Protein AF-A0A0S7WFP5-F1 (afdb_monomer_lite)

Structure (mmCIF, N/CA/C/O backbone):
data_AF-A0A0S7WFP5-F1
#
_entry.id   AF-A0A0S7WFP5-F1
#
loop_
_atom_site.group_PDB
_atom_site.id
_atom_site.type_symbol
_atom_site.label_atom_id
_atom_site.label_alt_id
_atom_site.label_comp_id
_atom_site.label_asym_id
_atom_site.label_entity_id
_atom_site.label_seq_id
_atom_site.pdbx_PDB_ins_code
_atom_site.Cartn_x
_atom_site.Cartn_y
_atom_site.Cartn_z
_atom_site.occupancy
_atom_site.B_iso_or_equiv
_atom_site.auth_seq_id
_atom_site.auth_comp_id
_atom_site.auth_asym_id
_atom_site.auth_atom_id
_atom_site.pdbx_PDB_model_num
ATOM 1 N N . GLU A 1 1 ? -6.827 9.476 6.558 1.00 91.81 1 GLU A N 1
ATOM 2 C CA . GLU A 1 1 ? -7.231 10.430 7.614 1.00 91.81 1 GLU A CA 1
ATOM 3 C C . GLU A 1 1 ? -8.498 9.880 8.245 1.00 91.81 1 GLU A C 1
ATOM 5 O O . GLU A 1 1 ? -9.303 9.369 7.472 1.00 91.81 1 GLU A O 1
ATOM 10 N N . PRO A 1 2 ? -8.662 9.892 9.578 1.00 95.94 2 PRO A N 1
ATOM 11 C CA . PRO A 1 2 ? -9.794 9.232 10.239 1.00 95.94 2 PRO A CA 1
ATOM 12 C C . PRO A 1 2 ? -11.160 9.651 9.683 1.00 95.94 2 PRO A C 1
ATOM 14 O O . PRO A 1 2 ? -11.930 8.786 9.284 1.00 95.94 2 PRO A O 1
ATOM 17 N N . GLU A 1 3 ? -11.385 10.954 9.505 1.00 98.06 3 GLU A N 1
ATOM 18 C CA . GLU A 1 3 ? -12.638 11.493 8.950 1.00 98.06 3 GLU A CA 1
ATOM 19 C C . GLU A 1 3 ? -12.937 10.970 7.531 1.00 98.06 3 GLU A C 1
ATOM 21 O O . GLU A 1 3 ? -14.074 10.653 7.196 1.00 98.06 3 GLU A O 1
ATOM 26 N N . GLN A 1 4 ? -11.912 10.824 6.684 1.00 98.38 4 GLN A N 1
ATOM 27 C CA . GLN A 1 4 ? -12.069 10.269 5.331 1.00 98.38 4 GLN A CA 1
ATOM 28 C C . GLN A 1 4 ? -12.396 8.769 5.364 1.00 98.38 4 GLN A C 1
ATOM 30 O O . GLN A 1 4 ? -13.158 8.277 4.536 1.00 98.38 4 GLN A O 1
ATOM 35 N N . ILE A 1 5 ? -11.824 8.040 6.327 1.00 98.56 5 ILE A N 1
ATOM 36 C CA . ILE A 1 5 ? -12.072 6.605 6.518 1.00 98.56 5 ILE A CA 1
ATOM 37 C C . ILE A 1 5 ? -13.509 6.379 7.011 1.00 98.56 5 ILE A C 1
ATOM 39 O O . ILE A 1 5 ? -14.195 5.489 6.515 1.00 98.56 5 ILE A O 1
ATOM 43 N N . GLU A 1 6 ? -13.982 7.206 7.942 1.00 98.44 6 GLU A N 1
ATOM 44 C CA . GLU A 1 6 ? -15.367 7.184 8.425 1.00 98.44 6 GLU A CA 1
ATOM 45 C C . GLU A 1 6 ? -16.350 7.450 7.291 1.00 98.44 6 GLU A C 1
ATOM 47 O O . GLU A 1 6 ? -17.262 6.654 7.076 1.00 98.44 6 GLU A O 1
ATOM 52 N N . LYS A 1 7 ? -16.108 8.487 6.482 1.00 98.56 7 LYS A N 1
ATOM 53 C CA . LYS A 1 7 ? -16.955 8.764 5.318 1.00 98.56 7 LYS A CA 1
ATOM 54 C C . LYS A 1 7 ? -16.975 7.623 4.311 1.00 98.56 7 LYS A C 1
ATOM 56 O O . LYS A 1 7 ? -18.037 7.321 3.776 1.00 98.56 7 LYS A O 1
ATOM 61 N N . ALA A 1 8 ? -15.843 6.958 4.070 1.00 98.44 8 ALA A N 1
ATOM 62 C CA . ALA A 1 8 ? -15.813 5.775 3.211 1.00 98.44 8 ALA A CA 1
ATOM 63 C C . ALA A 1 8 ? -16.731 4.661 3.746 1.00 98.44 8 ALA A C 1
ATOM 65 O O . ALA A 1 8 ? -17.440 4.014 2.975 1.00 98.44 8 ALA A O 1
ATOM 66 N N . LYS A 1 9 ? -16.779 4.476 5.072 1.00 98.06 9 LYS A N 1
ATOM 67 C CA . LYS A 1 9 ? -17.716 3.543 5.701 1.00 98.06 9 LYS A CA 1
ATOM 68 C C . LYS A 1 9 ? -19.171 3.995 5.562 1.00 98.06 9 LYS A C 1
ATOM 70 O O . LYS A 1 9 ? -20.023 3.167 5.251 1.00 98.06 9 LYS A O 1
ATOM 75 N N . GLU A 1 10 ? -19.455 5.276 5.780 1.00 98.38 10 GLU A N 1
ATOM 76 C CA . GLU A 1 10 ? -20.807 5.848 5.685 1.00 98.38 10 GLU A CA 1
ATOM 77 C C . GLU A 1 10 ? -21.416 5.692 4.290 1.00 98.38 10 GLU A C 1
ATOM 79 O O . GLU A 1 10 ? -22.597 5.371 4.168 1.00 98.38 10 GLU A O 1
ATOM 84 N N . VAL A 1 11 ? -20.614 5.865 3.234 1.00 98.31 11 VAL A N 1
ATOM 85 C CA . VAL A 1 11 ? -21.072 5.667 1.847 1.00 98.31 11 VAL A CA 1
ATOM 86 C C . VAL A 1 11 ? -21.188 4.191 1.450 1.00 98.31 11 VAL A C 1
ATOM 88 O O . VAL A 1 11 ? -21.551 3.895 0.314 1.00 98.31 11 VAL A O 1
ATOM 91 N N . GLY A 1 12 ? -20.898 3.264 2.368 1.00 98.19 12 GLY A N 1
ATOM 92 C CA . GLY A 1 12 ? -21.043 1.827 2.152 1.00 98.19 12 GLY A CA 1
ATOM 93 C C . GLY A 1 12 ? -19.921 1.193 1.331 1.00 98.19 12 GLY A C 1
ATOM 94 O O . GLY A 1 12 ? -20.162 0.178 0.687 1.00 98.19 12 GLY A O 1
ATOM 95 N N . ALA A 1 13 ? -18.713 1.769 1.324 1.00 98.44 13 ALA A N 1
ATOM 96 C CA . ALA A 1 13 ? -17.581 1.149 0.642 1.00 98.44 13 ALA A CA 1
ATOM 97 C C . ALA A 1 13 ? -17.162 -0.163 1.330 1.00 98.44 13 ALA A C 1
ATOM 99 O O . ALA A 1 13 ? -17.136 -0.251 2.559 1.00 98.44 13 ALA A O 1
ATOM 100 N N . ASP A 1 14 ? -16.764 -1.156 0.535 1.00 98.25 14 ASP A N 1
ATOM 101 C CA . ASP A 1 14 ? -16.189 -2.409 1.041 1.00 98.25 14 ASP A CA 1
ATOM 102 C C . ASP A 1 14 ? -14.678 -2.294 1.290 1.00 98.25 14 ASP A C 1
ATOM 104 O O . ASP A 1 14 ? -14.130 -2.920 2.201 1.00 98.25 14 ASP A O 1
ATOM 108 N N . ILE A 1 15 ? -14.000 -1.500 0.456 1.00 98.50 15 ILE A N 1
ATOM 109 C CA . ILE A 1 15 ? -12.543 -1.354 0.403 1.00 98.50 15 ILE A CA 1
ATOM 110 C C . ILE A 1 15 ? -12.185 0.134 0.395 1.00 98.50 15 ILE A C 1
ATOM 112 O O . ILE A 1 15 ? -12.854 0.940 -0.253 1.00 98.50 15 ILE A O 1
ATOM 116 N N . ILE A 1 16 ? -11.084 0.484 1.060 1.00 98.56 16 ILE A N 1
ATOM 117 C CA . ILE A 1 16 ? -10.371 1.746 0.833 1.00 98.56 16 ILE A CA 1
ATOM 118 C C 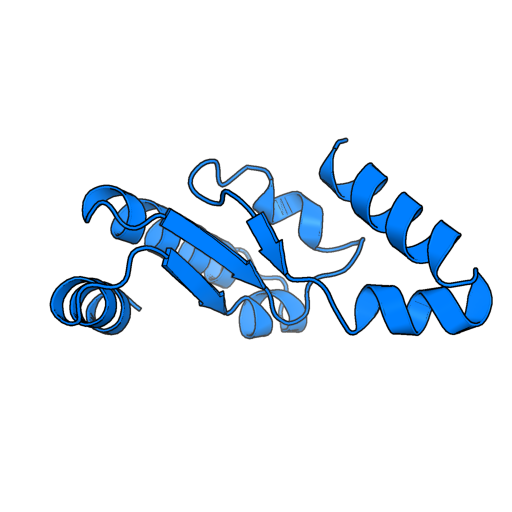. ILE A 1 16 ? -8.943 1.474 0.367 1.00 98.56 16 ILE A C 1
ATOM 120 O O . ILE A 1 16 ? -8.341 0.485 0.779 1.00 98.56 16 ILE A O 1
ATOM 124 N N . GLU A 1 17 ? -8.369 2.387 -0.415 1.00 98.50 17 GLU A N 1
ATOM 125 C CA . GLU A 1 17 ? -6.937 2.388 -0.724 1.00 98.50 17 GLU A CA 1
ATOM 126 C C . GLU A 1 17 ? -6.250 3.561 -0.012 1.00 98.50 17 GLU A C 1
ATOM 128 O O . GLU A 1 17 ? -6.574 4.731 -0.234 1.00 98.50 17 GLU A O 1
ATOM 133 N N . ILE A 1 18 ? -5.304 3.265 0.880 1.00 98.44 18 ILE A N 1
ATOM 134 C CA . ILE A 1 18 ? -4.528 4.291 1.577 1.00 98.44 18 ILE A CA 1
ATOM 135 C C . ILE A 1 18 ? -3.473 4.853 0.625 1.00 98.44 18 ILE A C 1
ATOM 137 O O . ILE A 1 18 ? -2.595 4.134 0.155 1.00 98.44 18 ILE A O 1
ATOM 141 N N . ASN A 1 19 ? -3.511 6.169 0.413 1.00 98.19 19 ASN A N 1
ATOM 142 C CA . ASN A 1 19 ? -2.491 6.873 -0.357 1.00 98.19 19 ASN A CA 1
ATOM 143 C C . ASN A 1 19 ? -1.140 6.887 0.388 1.00 98.19 19 ASN A C 1
ATOM 145 O O . ASN A 1 19 ? -1.004 7.493 1.466 1.00 98.19 19 ASN A O 1
ATOM 149 N N . THR A 1 20 ? -0.138 6.255 -0.226 1.00 97.94 20 THR A N 1
ATOM 150 C CA . THR A 1 20 ? 1.238 6.149 0.270 1.00 97.94 20 THR A CA 1
ATOM 151 C C . THR A 1 20 ? 2.185 7.186 -0.332 1.00 97.94 20 THR A C 1
ATOM 153 O O . THR A 1 20 ? 3.364 7.151 -0.019 1.00 97.94 20 THR A O 1
ATOM 156 N N . GLY A 1 21 ? 1.713 8.155 -1.122 1.00 97.25 21 GLY A N 1
ATOM 157 C CA . GLY A 1 21 ? 2.565 9.120 -1.833 1.00 97.25 21 GLY A CA 1
ATOM 158 C C . GLY A 1 21 ? 3.531 9.876 -0.931 1.00 97.25 21 GLY A C 1
ATOM 159 O O . GLY A 1 21 ? 4.737 9.846 -1.148 1.00 97.25 21 GLY A O 1
ATOM 160 N N . LYS A 1 22 ? 3.018 10.457 0.160 1.00 96.75 22 LYS A N 1
ATOM 161 C CA . LYS A 1 22 ? 3.852 11.153 1.158 1.00 96.75 22 LYS A CA 1
ATOM 162 C C . LYS A 1 22 ? 4.906 10.236 1.785 1.00 96.75 22 LYS A C 1
ATOM 164 O O . LYS A 1 22 ? 6.021 10.669 2.060 1.00 96.75 22 LYS A O 1
ATOM 169 N N . TYR A 1 23 ? 4.555 8.969 2.005 1.00 97.12 23 TYR A N 1
ATOM 170 C CA . TYR A 1 23 ? 5.503 7.964 2.471 1.00 97.12 23 TYR A CA 1
ATOM 171 C C . TYR A 1 23 ? 6.546 7.654 1.391 1.00 97.12 23 TYR A C 1
ATOM 173 O O . TYR A 1 23 ? 7.731 7.631 1.686 1.00 97.12 23 TYR A O 1
ATOM 181 N N . SER A 1 24 ? 6.139 7.480 0.138 1.00 96.44 24 SER A N 1
ATOM 182 C CA . SER A 1 24 ? 7.046 7.159 -0.960 1.00 96.44 24 SER A CA 1
ATOM 183 C C . SER A 1 24 ? 8.013 8.290 -1.315 1.00 96.44 24 SER A C 1
ATOM 185 O O . SER A 1 24 ? 9.127 8.003 -1.739 1.00 96.44 24 SER A O 1
ATOM 187 N N . GLU A 1 25 ? 7.613 9.549 -1.125 1.00 93.94 25 GLU A N 1
ATOM 188 C CA . GLU A 1 25 ? 8.455 10.727 -1.367 1.00 93.94 25 GLU A CA 1
ATOM 189 C C . GLU A 1 25 ? 9.438 10.999 -0.222 1.00 93.94 25 GLU A C 1
ATOM 191 O O . GLU A 1 25 ? 10.606 11.292 -0.468 1.00 93.94 25 GLU A O 1
ATOM 196 N N . ALA A 1 26 ? 8.976 10.921 1.031 1.00 90.12 26 ALA A N 1
ATOM 197 C CA . ALA A 1 26 ? 9.772 11.327 2.191 1.00 90.12 26 ALA A CA 1
ATOM 198 C C . ALA A 1 26 ? 10.414 10.152 2.950 1.00 90.12 26 ALA A C 1
ATOM 200 O O . ALA A 1 26 ? 11.371 10.355 3.692 1.00 90.12 26 ALA A O 1
ATOM 201 N N . ASN A 1 27 ? 9.864 8.944 2.805 1.00 81.00 27 ASN A N 1
ATOM 202 C CA . ASN A 1 27 ? 10.252 7.703 3.481 1.00 81.00 27 ASN A CA 1
ATOM 203 C C . ASN A 1 27 ? 10.506 7.863 4.992 1.00 81.00 27 ASN A C 1
ATOM 205 O O . ASN A 1 27 ? 11.521 7.421 5.525 1.00 81.00 27 ASN A O 1
ATOM 209 N N . THR A 1 28 ? 9.588 8.543 5.687 1.00 91.06 28 THR A N 1
ATOM 210 C CA . THR A 1 28 ? 9.718 8.822 7.126 1.00 91.06 28 THR A CA 1
ATOM 211 C C . THR A 1 28 ? 8.901 7.856 7.977 1.00 91.06 28 THR A C 1
ATOM 213 O O . THR A 1 28 ? 7.790 7.465 7.608 1.00 91.06 28 THR A O 1
ATOM 216 N N . GLU A 1 29 ? 9.396 7.560 9.184 1.00 93.50 29 GLU A N 1
ATOM 217 C CA . GLU A 1 29 ? 8.662 6.784 10.195 1.00 93.50 29 GLU A CA 1
ATOM 218 C C . GLU A 1 29 ? 7.305 7.411 10.539 1.00 93.50 29 GLU A C 1
ATOM 220 O O . GLU A 1 29 ? 6.335 6.704 10.797 1.00 93.50 29 GLU A O 1
ATOM 225 N N . LYS A 1 30 ? 7.208 8.746 10.486 1.00 96.31 30 LYS A N 1
ATOM 226 C CA . LYS A 1 30 ? 5.959 9.481 10.711 1.00 96.31 30 LYS A CA 1
ATOM 227 C C . LYS A 1 30 ? 4.885 9.102 9.691 1.00 96.31 30 LYS A C 1
ATOM 229 O O . LYS A 1 30 ? 3.744 8.837 10.070 1.00 96.31 30 LYS A O 1
ATOM 234 N N . GLU A 1 31 ? 5.229 9.081 8.404 1.00 96.88 31 GLU A N 1
ATOM 235 C CA . GLU A 1 31 ? 4.270 8.726 7.354 1.00 96.88 31 GLU A CA 1
ATOM 236 C C . GLU A 1 31 ? 3.926 7.235 7.381 1.00 96.88 31 GLU A C 1
ATOM 238 O O . GLU A 1 31 ? 2.763 6.875 7.194 1.00 96.88 31 GLU A O 1
ATOM 243 N N . LEU A 1 32 ? 4.890 6.374 7.716 1.00 96.75 32 LEU A N 1
ATOM 244 C CA . LEU A 1 32 ? 4.625 4.954 7.935 1.00 96.75 32 LEU A CA 1
ATOM 245 C C . LEU A 1 32 ? 3.667 4.729 9.118 1.00 96.75 32 LEU A C 1
ATOM 247 O O . LEU A 1 32 ? 2.696 3.981 9.003 1.00 96.75 32 LEU A O 1
ATOM 251 N N . ALA A 1 33 ? 3.873 5.431 10.236 1.00 97.06 33 ALA A N 1
ATOM 252 C CA . ALA A 1 33 ? 2.987 5.377 11.397 1.00 97.06 33 ALA A CA 1
ATOM 253 C C . ALA A 1 33 ? 1.573 5.888 11.070 1.00 97.06 33 ALA A C 1
ATOM 255 O O . ALA A 1 33 ? 0.587 5.324 11.557 1.00 97.06 33 ALA A O 1
ATOM 256 N N . ARG A 1 34 ? 1.452 6.911 10.208 1.00 97.69 34 ARG A N 1
ATOM 257 C CA . ARG A 1 34 ? 0.161 7.396 9.688 1.00 97.69 34 ARG A CA 1
ATOM 258 C C . ARG A 1 34 ? -0.559 6.308 8.892 1.00 97.69 34 ARG A C 1
ATOM 260 O O . ARG A 1 34 ? -1.753 6.108 9.111 1.00 97.69 34 ARG A O 1
ATOM 267 N N . ILE A 1 35 ? 0.145 5.614 7.993 1.00 98.25 35 ILE A N 1
ATOM 268 C CA . ILE A 1 35 ? -0.415 4.507 7.200 1.00 98.25 35 ILE A CA 1
ATOM 269 C C . ILE A 1 35 ? -0.869 3.383 8.132 1.00 98.25 35 ILE A C 1
ATOM 271 O O . ILE A 1 35 ? -2.033 2.993 8.079 1.00 98.25 35 ILE A O 1
ATOM 275 N N . LYS A 1 36 ? 0.000 2.938 9.047 1.00 98.25 36 LYS A N 1
ATOM 276 C CA . LYS A 1 36 ? -0.300 1.873 10.016 1.00 98.25 36 LYS A CA 1
ATOM 277 C C . LYS A 1 36 ? -1.528 2.191 10.869 1.00 98.25 36 LYS A C 1
ATOM 279 O O . LYS A 1 36 ? -2.436 1.374 10.986 1.00 98.25 36 LYS A O 1
ATOM 284 N N . SER A 1 37 ? -1.593 3.403 11.418 1.00 98.19 37 SER A N 1
ATOM 285 C CA . SER A 1 37 ? -2.731 3.843 12.235 1.00 98.19 37 SER A CA 1
ATOM 286 C C . SER A 1 37 ? -4.021 3.934 11.415 1.00 98.19 37 SER A C 1
ATOM 288 O O . SER A 1 37 ? -5.083 3.537 11.890 1.00 98.19 37 SER A O 1
ATOM 290 N N . GLY A 1 38 ? -3.935 4.423 10.173 1.00 98.50 38 GLY A N 1
ATOM 291 C CA . GLY A 1 38 ? -5.071 4.485 9.254 1.00 98.50 38 GLY A CA 1
ATOM 292 C C . GLY A 1 38 ? -5.600 3.103 8.873 1.00 98.50 38 GLY A C 1
ATOM 293 O O . GLY A 1 38 ? -6.808 2.890 8.912 1.00 98.50 38 GLY A O 1
ATOM 294 N N . ALA A 1 39 ? -4.709 2.156 8.573 1.00 98.62 39 ALA A N 1
ATOM 295 C CA . ALA A 1 39 ? -5.069 0.783 8.226 1.00 98.62 39 ALA A CA 1
ATOM 296 C C . ALA A 1 39 ? -5.748 0.066 9.403 1.00 98.62 39 ALA A C 1
ATOM 298 O O . ALA A 1 39 ? -6.832 -0.499 9.246 1.00 98.62 39 ALA A O 1
ATOM 299 N N . ALA A 1 40 ? -5.173 0.184 10.605 1.00 98.50 40 ALA A N 1
ATOM 300 C CA . ALA A 1 40 ? -5.767 -0.340 11.833 1.00 98.50 40 ALA A CA 1
ATOM 301 C C . ALA A 1 40 ? -7.155 0.256 12.109 1.00 98.50 40 ALA A C 1
ATOM 303 O O . ALA A 1 40 ? -8.074 -0.456 12.517 1.00 98.50 40 ALA A O 1
ATOM 304 N N . TYR A 1 41 ? -7.334 1.559 11.877 1.00 98.62 41 TYR A N 1
ATOM 305 C CA . TYR A 1 41 ? -8.626 2.211 12.071 1.00 98.62 41 TYR A CA 1
ATOM 306 C C . TYR A 1 41 ? -9.674 1.746 11.055 1.00 98.62 41 TYR A C 1
ATOM 308 O O . TYR A 1 41 ? -10.774 1.360 11.443 1.00 98.62 41 TYR A O 1
ATOM 316 N N . ALA A 1 42 ? -9.319 1.692 9.771 1.00 98.56 42 ALA A N 1
ATOM 317 C CA . ALA A 1 42 ? -10.210 1.218 8.717 1.00 98.56 42 ALA A CA 1
ATOM 318 C C . ALA A 1 42 ? -10.677 -0.225 8.959 1.00 98.56 42 ALA A C 1
ATOM 320 O O . ALA A 1 42 ? -11.872 -0.514 8.867 1.00 98.56 42 ALA A O 1
ATOM 321 N N . ARG A 1 43 ? -9.766 -1.110 9.389 1.00 98.38 43 ARG A N 1
ATOM 322 C CA . ARG A 1 43 ? -10.121 -2.479 9.782 1.00 98.38 43 ARG A CA 1
ATOM 323 C C . ARG A 1 43 ? -11.113 -2.543 10.931 1.00 98.38 43 ARG A C 1
ATOM 325 O O . ARG A 1 43 ? -12.037 -3.350 10.874 1.00 98.38 43 ARG A O 1
ATOM 332 N N . LYS A 1 44 ? -10.972 -1.688 11.948 1.00 98.19 44 LYS A N 1
ATOM 333 C CA . LYS A 1 44 ? -11.936 -1.617 13.061 1.00 98.19 44 LYS A CA 1
ATOM 334 C C . LYS A 1 44 ? -13.341 -1.227 12.599 1.00 98.19 44 LYS A C 1
ATOM 336 O O . LYS A 1 44 ? -14.309 -1.684 13.196 1.00 98.19 44 LYS A O 1
ATOM 341 N N . LEU A 1 45 ? -13.461 -0.439 11.530 1.00 98.12 45 LEU A N 1
ATOM 342 C CA . LEU A 1 45 ? -14.748 -0.091 10.913 1.00 98.12 45 LEU A CA 1
ATOM 343 C C . LEU A 1 45 ? -15.274 -1.174 9.945 1.00 98.12 45 LEU A C 1
ATOM 345 O O . LEU A 1 45 ? -16.326 -1.008 9.317 1.00 98.12 45 LEU A O 1
ATOM 349 N N . GLY A 1 46 ? -14.561 -2.296 9.819 1.00 98.06 46 GLY A N 1
ATOM 350 C CA . GLY A 1 46 ? -14.914 -3.403 8.934 1.00 98.06 46 GLY A CA 1
ATOM 351 C C . GLY A 1 46 ? -14.649 -3.121 7.455 1.00 98.06 46 GLY A C 1
ATOM 352 O O . GLY A 1 46 ? -15.237 -3.791 6.614 1.00 98.06 46 GLY A O 1
ATOM 353 N N . LEU A 1 47 ? -13.812 -2.132 7.134 1.00 98.62 47 LEU A N 1
ATOM 354 C CA . LEU A 1 47 ? -13.347 -1.890 5.768 1.00 98.62 47 LEU A CA 1
ATOM 355 C C . LEU A 1 47 ? -12.172 -2.815 5.461 1.00 98.62 47 LEU A C 1
ATOM 357 O O . LEU A 1 47 ? -11.298 -3.024 6.305 1.00 98.62 47 LEU A O 1
ATOM 361 N N . ARG A 1 48 ? -12.114 -3.340 4.241 1.00 98.62 48 ARG A N 1
ATOM 362 C CA . ARG A 1 48 ? -10.896 -3.950 3.699 1.00 98.62 48 ARG A CA 1
ATOM 363 C C . ARG A 1 48 ? -9.919 -2.838 3.315 1.00 98.62 48 ARG A C 1
ATOM 365 O O . ARG A 1 48 ? -10.336 -1.746 2.924 1.00 98.62 48 ARG A O 1
ATOM 372 N N . VAL A 1 49 ? -8.622 -3.087 3.467 1.00 98.62 49 VAL A N 1
ATOM 373 C CA . VAL A 1 49 ? -7.600 -2.044 3.304 1.00 98.62 49 VAL A CA 1
ATOM 374 C C . VAL A 1 49 ? -6.632 -2.444 2.211 1.00 98.62 49 VAL A C 1
ATOM 376 O O . VAL A 1 49 ? -5.979 -3.475 2.306 1.00 98.62 49 VAL A O 1
ATOM 379 N N . HIS A 1 50 ? -6.540 -1.614 1.185 1.00 98.50 50 HIS A N 1
ATOM 380 C CA . HIS A 1 50 ? -5.501 -1.656 0.168 1.00 98.50 50 HIS A CA 1
ATOM 381 C C . HIS A 1 50 ? -4.551 -0.468 0.390 1.00 98.50 50 HIS A C 1
ATOM 383 O O . HIS A 1 50 ? -4.859 0.465 1.143 1.00 98.50 50 HIS A O 1
ATOM 389 N N . ALA A 1 51 ? -3.395 -0.466 -0.266 1.00 98.19 51 ALA A N 1
ATOM 390 C CA . ALA A 1 51 ? -2.498 0.687 -0.280 1.00 98.19 51 ALA A CA 1
ATOM 391 C C . ALA A 1 51 ? -1.820 0.859 -1.639 1.00 98.19 51 ALA A C 1
ATOM 393 O O . ALA A 1 51 ? -1.640 -0.093 -2.389 1.00 98.19 51 ALA A O 1
ATOM 394 N N . GLY A 1 52 ? -1.413 2.076 -1.967 1.00 96.94 52 GLY A N 1
ATOM 395 C CA . GLY A 1 52 ? -0.792 2.340 -3.256 1.00 96.94 52 GLY A CA 1
ATOM 396 C C . GLY A 1 52 ? -0.358 3.783 -3.402 1.00 96.94 52 GLY A C 1
ATOM 397 O O . GLY A 1 52 ? -0.538 4.596 -2.494 1.00 96.94 52 GLY A O 1
ATOM 398 N N . HIS A 1 53 ? 0.161 4.099 -4.591 1.00 96.38 53 HIS A N 1
ATOM 399 C CA . HIS A 1 53 ? 0.716 5.400 -4.982 1.00 96.38 53 HIS A CA 1
ATOM 400 C C . HIS A 1 53 ? 2.166 5.638 -4.514 1.00 96.38 53 HIS A C 1
ATOM 402 O O . HIS A 1 53 ? 2.429 5.958 -3.358 1.00 96.38 53 HIS A O 1
ATOM 408 N N . GLY A 1 54 ? 3.115 5.519 -5.454 1.00 96.31 54 GLY A N 1
ATOM 409 C CA . GLY A 1 54 ? 4.547 5.795 -5.239 1.00 96.31 54 GLY A CA 1
ATOM 410 C C . GLY A 1 54 ? 5.392 4.605 -4.755 1.00 96.31 54 GLY A C 1
ATOM 411 O O . GLY A 1 54 ? 6.618 4.715 -4.663 1.00 96.31 54 GLY A O 1
ATOM 412 N N . LEU A 1 55 ? 4.765 3.458 -4.484 1.00 96.81 55 LEU A N 1
ATOM 413 C CA . LEU A 1 55 ? 5.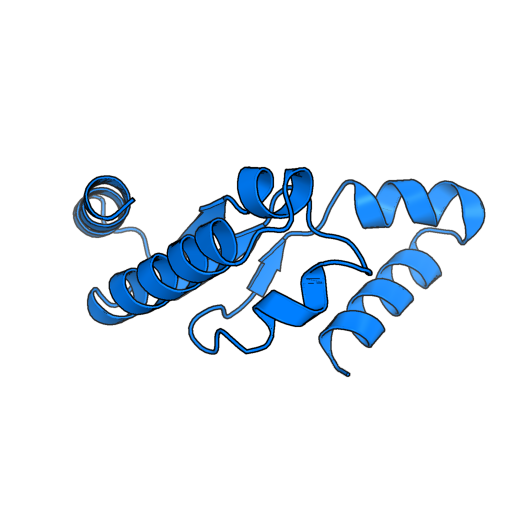458 2.249 -4.033 1.00 96.81 55 LEU A CA 1
ATOM 414 C C . LEU A 1 55 ? 6.424 1.699 -5.095 1.00 96.81 55 LEU A C 1
ATOM 416 O O . LEU A 1 55 ? 6.167 1.765 -6.301 1.00 96.81 55 LEU A O 1
ATOM 420 N N . ASN A 1 56 ? 7.548 1.160 -4.629 1.00 95.44 56 ASN A N 1
ATOM 421 C CA . ASN A 1 56 ? 8.614 0.571 -5.432 1.00 95.44 56 ASN A CA 1
ATOM 422 C C . ASN A 1 56 ? 9.372 -0.510 -4.637 1.00 95.44 56 ASN A C 1
ATOM 424 O O . ASN A 1 56 ? 9.161 -0.673 -3.438 1.00 95.44 56 ASN A O 1
ATOM 428 N N . CYS A 1 57 ? 10.297 -1.217 -5.292 1.00 91.06 57 CYS A N 1
ATOM 429 C CA . CYS A 1 57 ? 11.042 -2.330 -4.690 1.00 91.06 57 CYS A CA 1
ATOM 430 C C . CYS A 1 57 ? 11.880 -1.957 -3.452 1.00 91.06 57 CYS A C 1
ATOM 432 O O . CYS A 1 57 ? 12.333 -2.853 -2.758 1.00 91.06 57 CYS A O 1
ATOM 434 N N . LEU A 1 58 ? 12.140 -0.672 -3.191 1.00 90.94 58 LEU A N 1
ATOM 435 C CA . LEU A 1 58 ? 12.979 -0.228 -2.073 1.00 90.94 58 LEU A CA 1
ATOM 436 C C . LEU A 1 58 ? 12.163 0.200 -0.850 1.00 90.94 58 LEU A C 1
ATOM 438 O O . LEU A 1 58 ? 12.665 0.127 0.266 1.00 90.94 58 LEU A O 1
ATOM 442 N N . ASN A 1 59 ? 10.934 0.682 -1.048 1.00 94.38 59 ASN A N 1
ATOM 443 C CA . ASN A 1 59 ? 10.0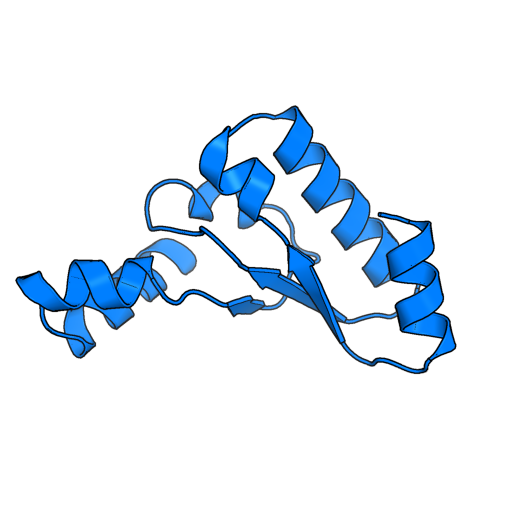89 1.194 0.037 1.00 94.38 59 ASN A CA 1
ATOM 444 C C . ASN A 1 59 ? 8.924 0.262 0.393 1.00 94.38 59 ASN A C 1
ATOM 446 O O . ASN A 1 59 ? 8.257 0.467 1.400 1.00 94.38 59 ASN A O 1
ATOM 450 N N . ILE A 1 60 ? 8.673 -0.777 -0.401 1.00 94.19 60 ILE A N 1
ATOM 451 C CA . ILE A 1 60 ? 7.550 -1.677 -0.146 1.00 94.19 60 ILE A CA 1
ATOM 452 C C . ILE A 1 60 ? 7.729 -2.511 1.131 1.00 94.19 60 ILE A C 1
ATOM 454 O O . ILE A 1 60 ? 6.746 -2.845 1.786 1.00 94.19 60 ILE A O 1
ATOM 458 N N . GLU A 1 61 ? 8.978 -2.775 1.523 1.00 92.88 61 GLU A N 1
ATOM 459 C CA . GLU A 1 61 ? 9.342 -3.598 2.681 1.00 92.88 61 GLU A CA 1
ATOM 460 C C . GLU A 1 61 ? 8.636 -3.155 3.966 1.00 92.88 61 GLU A C 1
ATOM 462 O O . GLU A 1 61 ? 8.029 -3.956 4.670 1.00 92.88 61 GLU A O 1
ATOM 467 N N . ALA A 1 62 ? 8.636 -1.851 4.243 1.00 93.00 62 ALA A N 1
ATOM 468 C CA . ALA A 1 62 ? 8.089 -1.325 5.487 1.00 93.00 62 ALA A CA 1
ATOM 469 C C . ALA A 1 62 ? 6.563 -1.504 5.605 1.00 93.00 62 ALA A C 1
ATOM 471 O O . ALA A 1 62 ? 6.023 -1.464 6.713 1.00 93.00 62 ALA A O 1
ATOM 472 N N . LEU A 1 63 ? 5.858 -1.688 4.482 1.00 93.62 63 LEU A N 1
ATOM 473 C CA . LEU A 1 63 ? 4.410 -1.901 4.474 1.00 93.62 63 LEU A CA 1
ATOM 474 C C . LEU A 1 63 ? 4.027 -3.349 4.787 1.00 93.62 63 LEU A C 1
ATOM 476 O O . LEU A 1 63 ? 2.906 -3.569 5.243 1.00 93.62 63 LEU A O 1
ATOM 480 N N . LYS A 1 64 ? 4.935 -4.316 4.602 1.00 91.12 64 LYS A N 1
ATOM 481 C CA . LYS A 1 64 ? 4.668 -5.746 4.842 1.00 91.12 64 LYS A CA 1
ATOM 482 C C . LYS A 1 64 ? 4.280 -6.046 6.288 1.00 91.12 64 LYS A C 1
ATOM 484 O O . LYS A 1 64 ? 3.464 -6.923 6.555 1.00 91.12 64 LYS A O 1
ATOM 489 N N . GLU A 1 65 ? 4.807 -5.265 7.226 1.00 91.62 65 GLU A N 1
ATOM 490 C CA . GLU A 1 65 ? 4.509 -5.391 8.656 1.00 91.62 65 GLU A CA 1
ATOM 491 C C . GLU A 1 65 ? 3.103 -4.885 9.039 1.00 91.62 65 GLU A C 1
ATOM 493 O O . GLU A 1 65 ? 2.657 -5.055 10.179 1.00 91.62 65 GLU A O 1
ATOM 498 N N . ILE A 1 66 ? 2.381 -4.248 8.111 1.00 96.50 66 ILE A N 1
ATOM 499 C CA . ILE A 1 66 ? 1.030 -3.722 8.327 1.00 96.50 66 ILE A CA 1
ATOM 500 C C . ILE A 1 66 ? 0.011 -4.757 7.841 1.00 96.50 66 ILE A C 1
ATOM 502 O O . ILE A 1 66 ? -0.528 -4.666 6.740 1.00 96.50 66 ILE A O 1
ATOM 506 N N . ARG A 1 67 ? -0.274 -5.743 8.699 1.00 96.44 67 ARG A N 1
ATOM 507 C CA . ARG A 1 67 ? -1.151 -6.899 8.410 1.00 96.44 67 ARG A CA 1
ATOM 508 C C . ARG A 1 67 ? -2.567 -6.531 7.975 1.00 96.44 67 ARG A C 1
ATOM 510 O O . ARG A 1 67 ? -3.286 -7.356 7.422 1.00 96.44 67 ARG A O 1
ATOM 517 N N . GLU A 1 68 ? -3.008 -5.321 8.293 1.00 98.31 68 GLU A N 1
ATOM 518 C CA . GLU A 1 68 ? -4.314 -4.825 7.896 1.00 98.31 68 GLU A CA 1
ATOM 519 C C . GLU A 1 68 ? -4.443 -4.612 6.385 1.00 98.31 68 GLU A C 1
ATOM 521 O O . GLU A 1 68 ? -5.570 -4.713 5.893 1.00 98.31 68 GLU A O 1
ATOM 526 N N . ILE A 1 69 ? -3.330 -4.356 5.681 1.00 98.12 69 ILE A N 1
ATOM 527 C CA . ILE A 1 69 ? -3.267 -4.171 4.225 1.00 98.12 69 ILE A CA 1
ATOM 528 C C . ILE A 1 69 ? -3.356 -5.540 3.535 1.00 98.12 69 ILE A C 1
ATOM 530 O O . ILE A 1 69 ? -2.510 -6.402 3.740 1.00 98.12 69 ILE A O 1
ATOM 534 N N . GLU A 1 70 ? -4.387 -5.736 2.714 1.00 97.31 70 GLU A N 1
ATOM 535 C CA . GLU A 1 70 ? -4.639 -6.979 1.969 1.00 97.31 70 GLU A CA 1
ATOM 536 C C . GLU A 1 70 ? -3.969 -7.004 0.594 1.00 97.31 70 GLU A C 1
ATOM 538 O O . GLU A 1 70 ? -3.592 -8.067 0.108 1.00 97.31 70 GLU A O 1
ATOM 543 N N . GLU A 1 71 ? -3.856 -5.842 -0.047 1.00 96.81 71 GLU A N 1
ATOM 544 C CA . GLU A 1 71 ? -3.377 -5.706 -1.420 1.00 96.81 71 GLU A CA 1
ATOM 545 C C . GLU A 1 71 ? -2.651 -4.371 -1.596 1.00 96.81 71 GLU A C 1
ATOM 547 O O . GLU A 1 71 ? -2.999 -3.366 -0.961 1.00 96.81 71 GLU A O 1
ATOM 552 N N . VAL A 1 72 ? -1.651 -4.357 -2.481 1.00 97.00 72 VAL A N 1
ATOM 553 C CA . VAL A 1 72 ? -0.990 -3.126 -2.911 1.00 97.00 72 VAL A CA 1
ATOM 554 C C . VAL A 1 72 ? -1.098 -2.891 -4.415 1.00 97.00 72 VAL A C 1
ATOM 556 O O . VAL A 1 72 ? -0.788 -3.762 -5.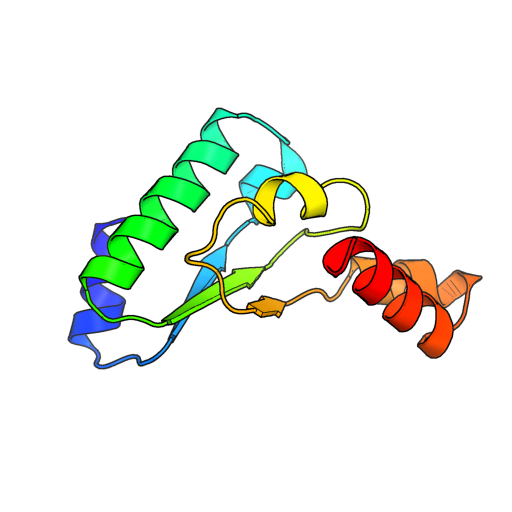227 1.00 97.00 72 VAL A O 1
ATOM 559 N N . SER A 1 73 ? -1.472 -1.668 -4.782 1.00 97.12 73 SER A N 1
ATOM 560 C CA . SER A 1 73 ? -1.589 -1.207 -6.165 1.00 97.12 73 SER A CA 1
ATOM 561 C C . SER A 1 73 ? -0.297 -0.505 -6.597 1.00 97.12 73 SER A C 1
ATOM 563 O O . SER A 1 73 ? 0.019 0.600 -6.141 1.00 97.12 73 SER A O 1
ATOM 565 N N . ILE A 1 74 ? 0.469 -1.124 -7.504 1.00 97.38 74 ILE A N 1
ATOM 566 C CA . ILE A 1 74 ? 1.771 -0.613 -7.963 1.00 97.38 74 ILE A CA 1
ATOM 567 C C . ILE A 1 74 ? 1.772 -0.438 -9.486 1.00 97.38 74 ILE A C 1
ATOM 569 O O . ILE A 1 74 ? 1.622 -1.397 -10.232 1.00 97.38 74 ILE A O 1
ATOM 573 N N . GLY A 1 75 ? 1.980 0.799 -9.950 1.00 97.25 75 GLY A N 1
ATOM 574 C CA . GLY A 1 75 ? 1.983 1.146 -11.378 1.00 97.25 75 GLY A CA 1
ATOM 575 C C . GLY A 1 75 ? 3.351 1.599 -11.889 1.00 97.25 75 GLY A C 1
ATOM 576 O O . GLY A 1 75 ? 4.105 0.820 -12.470 1.00 97.25 75 GLY A O 1
ATOM 577 N N . HIS A 1 76 ? 3.678 2.877 -11.665 1.00 97.56 76 HIS A N 1
ATOM 578 C CA . HIS A 1 76 ? 4.844 3.543 -12.263 1.00 97.56 76 HIS A CA 1
ATOM 579 C C . HIS A 1 76 ? 6.160 2.776 -12.075 1.00 97.56 76 HIS A C 1
ATOM 581 O O . HIS A 1 76 ? 6.917 2.635 -13.030 1.00 97.56 76 HIS A O 1
ATOM 587 N N . SER A 1 77 ? 6.420 2.230 -10.881 1.00 97.06 77 SER A N 1
ATOM 588 C CA . SER A 1 77 ? 7.649 1.474 -10.618 1.00 97.06 77 SER A CA 1
ATOM 589 C C . SER A 1 77 ? 7.785 0.240 -11.519 1.00 97.06 77 SER A C 1
ATOM 591 O O . SER A 1 77 ? 8.866 0.001 -12.058 1.00 97.06 77 SER A O 1
ATOM 593 N N . ILE A 1 78 ? 6.698 -0.505 -11.750 1.00 98.06 78 ILE A N 1
ATOM 594 C CA . ILE A 1 78 ? 6.711 -1.680 -12.634 1.00 98.06 78 ILE A CA 1
ATOM 595 C C . ILE A 1 78 ? 6.951 -1.240 -14.080 1.00 98.06 78 ILE A C 1
ATOM 597 O O . ILE A 1 78 ? 7.836 -1.777 -14.741 1.00 98.06 78 ILE A O 1
ATOM 601 N N . VAL A 1 79 ? 6.222 -0.227 -14.558 1.00 98.38 79 VAL A N 1
ATOM 602 C CA . VAL A 1 79 ? 6.351 0.270 -15.940 1.00 98.38 79 VAL A CA 1
ATOM 603 C C . VAL A 1 79 ? 7.749 0.840 -16.209 1.00 98.38 79 VAL A C 1
ATOM 605 O O . VAL A 1 79 ? 8.330 0.566 -17.256 1.00 98.38 79 VAL A O 1
ATOM 608 N N . ALA A 1 80 ? 8.326 1.574 -15.257 1.00 97.81 80 ALA A N 1
ATOM 609 C CA . ALA A 1 80 ? 9.679 2.112 -15.374 1.00 97.81 80 ALA A CA 1
ATOM 610 C C . ALA A 1 80 ? 10.731 0.994 -15.479 1.00 97.81 80 ALA A C 1
ATOM 612 O O . ALA A 1 80 ? 11.603 1.043 -16.343 1.00 97.81 80 ALA A O 1
ATOM 613 N N . ASN A 1 81 ? 10.624 -0.051 -14.650 1.00 97.56 81 ASN A N 1
ATOM 614 C CA . ASN A 1 81 ? 11.517 -1.212 -14.729 1.00 97.56 81 ASN A CA 1
ATOM 615 C C . ASN A 1 81 ? 11.296 -2.033 -16.010 1.00 97.56 81 ASN A C 1
ATOM 617 O O . ASN A 1 81 ? 12.249 -2.584 -16.563 1.00 97.56 81 ASN A O 1
ATOM 621 N N . ALA A 1 82 ? 10.063 -2.090 -16.520 1.00 98.38 82 ALA A N 1
ATOM 622 C CA . ALA A 1 82 ? 9.730 -2.817 -17.741 1.00 98.38 82 ALA A CA 1
ATOM 623 C C . ALA A 1 82 ? 10.449 -2.266 -18.982 1.00 98.38 82 ALA A C 1
ATOM 625 O O . ALA A 1 82 ? 10.710 -3.032 -19.907 1.00 98.38 82 ALA A O 1
ATOM 626 N N . ALA A 1 83 ? 10.831 -0.984 -18.992 1.00 98.06 83 ALA A N 1
ATOM 627 C CA . ALA A 1 83 ? 11.637 -0.404 -20.067 1.00 98.06 83 ALA A CA 1
ATOM 628 C C . ALA A 1 83 ? 13.031 -1.052 -20.199 1.00 98.06 83 ALA A C 1
ATOM 630 O O . ALA A 1 83 ? 13.628 -0.999 -21.271 1.00 98.06 83 ALA A O 1
ATOM 631 N N . LEU A 1 84 ? 13.540 -1.667 -19.124 1.00 97.62 84 LEU A N 1
ATOM 632 C CA . LEU A 1 84 ? 14.848 -2.328 -19.086 1.00 97.62 84 LEU A CA 1
ATOM 633 C C . LEU A 1 84 ? 14.735 -3.857 -19.056 1.00 97.62 84 LEU A C 1
ATOM 635 O O . LEU A 1 84 ? 15.551 -4.545 -19.658 1.00 97.62 84 LEU A O 1
ATOM 639 N N . LEU A 1 85 ? 13.739 -4.386 -18.341 1.00 97.50 85 LEU A N 1
ATOM 640 C CA . LEU A 1 85 ? 13.604 -5.820 -18.054 1.00 97.50 85 LEU A CA 1
ATOM 641 C C . LEU A 1 85 ? 12.521 -6.514 -18.896 1.00 97.50 85 LEU A C 1
ATOM 643 O O . LEU A 1 85 ? 12.476 -7.739 -18.963 1.00 97.50 85 LEU A O 1
ATOM 647 N N . GLY A 1 86 ? 11.621 -5.745 -19.513 1.00 98.25 86 GLY A N 1
ATOM 648 C CA . GLY A 1 86 ? 10.339 -6.240 -20.013 1.00 98.25 86 GLY A CA 1
ATOM 649 C C . GLY A 1 86 ? 9.281 -6.358 -18.906 1.00 98.25 86 GLY A C 1
ATOM 650 O O . GLY A 1 86 ? 9.589 -6.522 -17.724 1.00 98.25 86 GLY A O 1
ATOM 651 N N . LEU A 1 87 ? 8.000 -6.265 -19.285 1.00 98.44 87 LEU A N 1
ATOM 652 C CA . LEU A 1 87 ? 6.880 -6.194 -18.333 1.00 98.44 87 LEU A CA 1
ATOM 653 C C . LEU A 1 87 ? 6.742 -7.451 -17.462 1.00 98.44 87 LEU A C 1
ATOM 655 O O . LEU A 1 87 ? 6.458 -7.339 -16.269 1.00 98.44 87 LEU A O 1
ATOM 659 N N . GLY A 1 88 ? 6.959 -8.636 -18.041 1.00 98.31 88 GLY A N 1
ATOM 660 C CA . GLY A 1 88 ? 6.866 -9.906 -17.316 1.00 98.31 88 GLY A CA 1
ATOM 661 C C . GLY A 1 88 ? 7.874 -9.992 -16.171 1.00 98.31 88 GLY A C 1
ATOM 662 O O . GLY A 1 88 ? 7.490 -10.256 -15.033 1.00 98.31 88 GLY A O 1
ATOM 663 N N . GLU A 1 89 ? 9.142 -9.687 -16.454 1.00 98.25 89 GLU A N 1
ATOM 664 C CA . GLU A 1 89 ? 10.210 -9.733 -15.452 1.00 98.25 89 GLU A CA 1
ATOM 665 C C . GLU A 1 89 ? 10.066 -8.616 -14.412 1.00 98.25 89 GLU A C 1
ATOM 667 O O . GLU A 1 89 ? 10.200 -8.864 -13.217 1.00 98.25 89 GLU A O 1
ATOM 672 N N . ALA A 1 90 ? 9.699 -7.399 -14.831 1.00 98.12 90 ALA A N 1
ATOM 673 C CA . ALA A 1 90 ? 9.440 -6.300 -13.901 1.00 98.12 90 ALA A CA 1
ATOM 674 C C . ALA A 1 90 ? 8.301 -6.621 -12.913 1.00 98.12 90 ALA A C 1
ATOM 676 O O . ALA A 1 90 ? 8.410 -6.330 -11.721 1.00 98.12 90 ALA A O 1
ATOM 677 N N . THR A 1 91 ? 7.230 -7.260 -13.394 1.00 97.50 91 THR A N 1
ATOM 678 C CA . THR A 1 91 ? 6.105 -7.693 -12.551 1.00 97.50 91 THR A CA 1
ATOM 679 C C . THR A 1 91 ? 6.525 -8.816 -11.601 1.00 97.50 91 THR A C 1
ATOM 681 O O . THR A 1 91 ? 6.234 -8.748 -10.408 1.00 97.50 91 THR A O 1
ATOM 684 N N . LYS A 1 92 ? 7.252 -9.827 -12.104 1.00 97.06 92 LYS A N 1
ATOM 685 C CA . LYS A 1 92 ? 7.768 -10.942 -11.293 1.00 97.06 92 LYS A CA 1
ATOM 686 C C . LYS A 1 92 ? 8.669 -10.442 -10.170 1.00 97.06 92 LYS A C 1
ATOM 688 O O . LYS A 1 92 ? 8.456 -10.813 -9.021 1.00 97.06 92 LYS A O 1
ATOM 693 N N . ARG A 1 93 ? 9.607 -9.548 -10.487 1.00 95.44 93 ARG A N 1
ATOM 694 C CA . ARG A 1 93 ? 10.512 -8.943 -9.509 1.00 95.44 93 ARG A CA 1
ATOM 695 C C . ARG A 1 93 ? 9.757 -8.197 -8.410 1.00 95.44 93 ARG A C 1
ATOM 697 O O . ARG A 1 93 ? 10.081 -8.370 -7.244 1.00 95.44 93 ARG A O 1
ATOM 704 N N . MET A 1 94 ? 8.745 -7.395 -8.753 1.00 95.88 94 MET A N 1
ATOM 705 C CA . MET A 1 94 ? 7.940 -6.704 -7.736 1.00 95.88 94 MET A CA 1
ATOM 706 C C . MET A 1 94 ? 7.194 -7.691 -6.829 1.00 95.88 94 MET A C 1
ATOM 708 O O . MET A 1 94 ? 7.145 -7.488 -5.621 1.00 95.88 94 MET A O 1
ATOM 712 N N . ARG A 1 95 ? 6.646 -8.774 -7.396 1.00 94.50 95 ARG A N 1
ATOM 713 C CA . ARG A 1 95 ? 5.980 -9.820 -6.610 1.00 94.50 95 ARG A CA 1
ATOM 714 C C . ARG A 1 95 ? 6.949 -10.520 -5.655 1.00 94.50 95 ARG A C 1
ATOM 716 O O . ARG A 1 95 ? 6.620 -10.701 -4.493 1.00 94.50 95 ARG A O 1
ATOM 723 N N . GLU A 1 96 ? 8.149 -10.859 -6.119 1.00 94.19 96 GLU A N 1
ATOM 724 C CA . GLU A 1 96 ? 9.186 -11.457 -5.269 1.00 94.19 96 GLU A CA 1
ATOM 725 C C . GLU A 1 96 ? 9.593 -10.524 -4.126 1.00 94.19 96 GLU A C 1
ATOM 727 O O . GLU A 1 96 ? 9.761 -10.979 -3.001 1.00 94.19 96 GLU A O 1
ATOM 732 N N . GLU A 1 97 ? 9.716 -9.220 -4.383 1.00 91.94 97 GLU A N 1
ATOM 733 C CA . GLU A 1 97 ? 9.966 -8.248 -3.316 1.00 91.94 97 GLU A CA 1
ATOM 734 C C . GLU A 1 97 ? 8.791 -8.106 -2.350 1.00 91.94 97 GLU A C 1
ATOM 736 O O . GLU A 1 97 ? 9.017 -7.672 -1.235 1.00 91.94 97 GLU A O 1
ATOM 74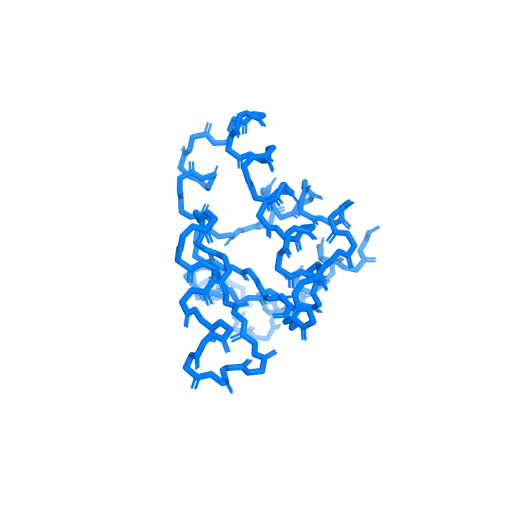1 N N . LEU A 1 98 ? 7.562 -8.466 -2.723 1.00 88.69 98 LEU A N 1
ATOM 742 C CA . LEU A 1 98 ? 6.404 -8.462 -1.823 1.00 88.69 98 LEU A CA 1
ATOM 743 C C . LEU A 1 98 ? 6.29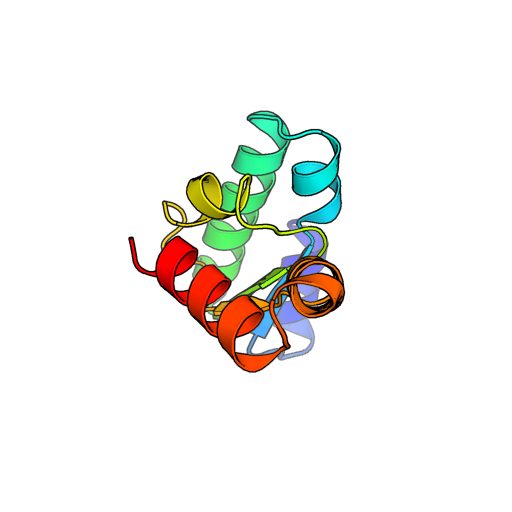0 -9.735 -0.976 1.00 88.69 98 LEU A C 1
ATOM 745 O O . LEU A 1 98 ? 5.834 -9.658 0.159 1.00 88.69 98 LEU A O 1
ATOM 749 N N . GLU A 1 99 ? 6.675 -10.882 -1.536 1.00 86.25 99 GLU A N 1
ATOM 750 C CA . GLU A 1 99 ? 6.539 -12.208 -0.912 1.00 86.25 99 GLU A CA 1
ATOM 751 C C . GLU A 1 99 ? 7.703 -12.580 0.024 1.00 86.25 99 GLU A C 1
ATOM 753 O O . GLU A 1 99 ? 7.538 -13.475 0.854 1.00 86.25 99 GLU A O 1
ATOM 758 N N . LYS A 1 100 ? 8.871 -11.942 -0.134 1.00 68.00 100 LYS A N 1
ATOM 759 C CA . LYS A 1 100 ? 10.025 -12.092 0.774 1.00 68.00 100 LYS A CA 1
ATOM 760 C C . LYS A 1 100 ? 9.715 -11.581 2.175 1.00 68.00 100 LYS A C 1
ATOM 762 O O . LYS A 1 100 ? 10.214 -12.213 3.128 1.00 68.00 100 LYS A O 1
#

InterPro domains:
  IPR004569 Pyridoxal phosphate (active vitamin B6) biosynthesis PdxJ [PF03740] (2-96)
  IPR004569 Pyridoxal phosphate (active vitamin B6) biosynthesis PdxJ [PTHR30456] (2-98)
  IPR013785 Aldolase-type TIM barrel [G3DSA:3.20.20.70] (1-100)
  IPR036130 Pyridoxine 5'-phosphate synthase [SSF63892] (2-98)

Foldseek 3Di:
DLVVLVVCVVVPHQADEAECAVCLVPVDPVSLVVLLVSLVNSVVSNHQYAYEDNDELPNVVSCLVSVSHPYYDYDPRLVVVCVPVNNVVSVVSVVVSNVD

pLDDT: mean 96.18, std 4.1, range [68.0, 98.62]

Secondary structure (DSSP, 8-state):
-HHHHHHHHHTT-SEEEEE-HHHHHH--HHHHHHHHHHHHHHHHTT-EEEEESS--TTTSHHHHT-TTEEEEE--HHHHHHHHHH-HHHHHHHHHHHHH-

Organism: NCBI:txid1703771

Sequence (100 aa):
EPEQIEKAKEVGADIIEINTGKYSEANTEKELARIKSGAAYARKLGLRVHAGHGLNCLNIEALKEIREIEEVSIGHSIVANAALLGLGEATKRMREELEK

Radius of gyration: 14.24 Å; chains: 1; bounding box: 36×24×33 Å